Protein AF-A0A329SDS2-F1 (afdb_monomer_lite)

Organism: NCBI:txid29920

Secondary structure (DSSP, 8-state):
-PPPHHHHHHHHHHHHHHHHHHHHHHHHHHHHHHHHHHHHHHHHHHHHHHTSPPPTT--HHHHHHHHHHHHHHHHHHHHHHHHHHHHHHHHHHHHHHHHHHHHHHHHHHHHHHHS--TT-PPEEEETTEEEETTSS-EEE---

Structure (mmCIF, N/CA/C/O backbone):
data_AF-A0A329SDS2-F1
#
_entry.id   AF-A0A329SDS2-F1
#
loop_
_atom_site.group_PDB
_atom_site.id
_atom_site.type_symbol
_atom_site.label_atom_id
_atom_site.label_alt_id
_atom_site.label_comp_id
_atom_site.label_asym_id
_atom_site.label_entity_id
_atom_site.label_seq_id
_atom_site.pdbx_PDB_ins_code
_atom_site.Cartn_x
_atom_site.Cartn_y
_atom_site.Cartn_z
_atom_site.occupancy
_atom_site.B_iso_or_equiv
_atom_site.auth_seq_id
_atom_site.auth_comp_id
_atom_site.auth_asym_id
_atom_site.auth_atom_id
_atom_site.pdbx_PDB_model_num
ATOM 1 N N . MET A 1 1 ? 23.726 -13.313 50.150 1.00 39.69 1 MET A N 1
ATOM 2 C CA . MET A 1 1 ? 22.665 -12.940 49.191 1.00 39.69 1 MET A CA 1
ATOM 3 C C . MET A 1 1 ? 22.744 -13.923 48.036 1.00 39.69 1 MET A C 1
ATOM 5 O O . MET A 1 1 ? 23.623 -13.799 47.197 1.00 39.69 1 MET A O 1
ATOM 9 N N . VAL A 1 2 ? 21.944 -14.988 48.093 1.00 39.78 2 VAL A N 1
ATOM 10 C CA . VAL A 1 2 ? 21.925 -16.054 47.081 1.00 39.78 2 VAL A CA 1
ATOM 11 C C . VAL A 1 2 ? 20.988 -15.629 45.956 1.00 39.78 2 VAL A C 1
ATOM 13 O O . VAL A 1 2 ? 19.804 -15.408 46.199 1.00 39.78 2 VAL A O 1
ATOM 16 N N . ALA A 1 3 ? 21.539 -15.464 44.752 1.00 42.78 3 ALA A N 1
ATOM 17 C CA . ALA A 1 3 ? 20.764 -15.224 43.541 1.00 42.78 3 ALA A CA 1
ATOM 18 C C . ALA A 1 3 ? 19.732 -16.347 43.366 1.00 42.78 3 ALA A C 1
ATOM 20 O O . ALA A 1 3 ? 20.042 -17.527 43.554 1.00 42.78 3 ALA A O 1
ATOM 21 N N . THR A 1 4 ? 18.491 -15.980 43.057 1.00 42.69 4 THR A N 1
ATOM 22 C CA . THR A 1 4 ? 17.401 -16.954 42.930 1.00 42.69 4 THR A CA 1
ATOM 23 C C . THR A 1 4 ? 17.583 -17.805 41.661 1.00 42.69 4 THR A C 1
ATOM 25 O O . THR A 1 4 ? 18.073 -17.296 40.649 1.00 42.69 4 THR A O 1
ATOM 28 N N . PRO A 1 5 ? 17.160 -19.088 41.643 1.00 49.25 5 PRO A N 1
ATOM 29 C CA . PRO A 1 5 ? 17.371 -19.991 40.497 1.00 49.25 5 PRO A CA 1
ATOM 30 C C . PRO A 1 5 ? 16.783 -19.493 39.162 1.00 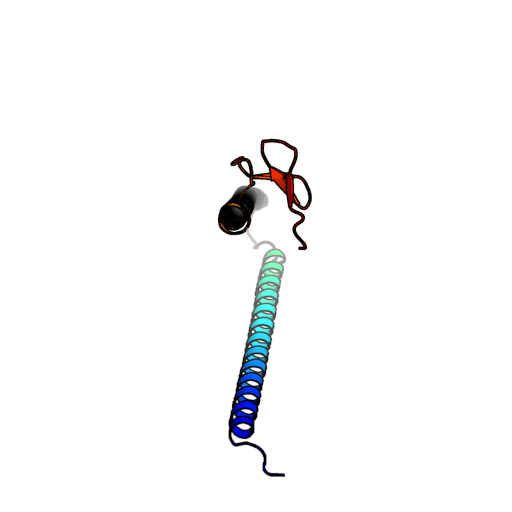49.25 5 PRO A C 1
ATOM 32 O O . PRO A 1 5 ? 17.184 -19.941 38.089 1.00 49.25 5 PRO A O 1
ATOM 35 N N . VAL A 1 6 ? 15.844 -18.542 39.213 1.00 48.28 6 VAL A N 1
ATOM 36 C CA . VAL A 1 6 ? 15.123 -17.988 38.055 1.00 48.28 6 VAL A CA 1
ATOM 37 C C . VAL A 1 6 ? 15.974 -16.983 37.258 1.00 48.28 6 VAL A C 1
ATOM 39 O O . VAL A 1 6 ? 15.727 -16.762 36.070 1.00 48.28 6 VAL A O 1
ATOM 42 N N . GLU A 1 7 ? 17.006 -16.394 37.866 1.00 46.19 7 GLU A N 1
ATOM 43 C CA . GLU A 1 7 ? 17.850 -15.372 37.225 1.00 46.19 7 GLU A CA 1
ATOM 44 C C . GLU A 1 7 ? 18.948 -15.974 36.332 1.00 46.19 7 GLU A C 1
ATOM 46 O O . GLU A 1 7 ? 19.327 -15.366 35.328 1.00 46.19 7 GLU A O 1
ATOM 51 N N . CYS A 1 8 ? 19.381 -17.211 36.607 1.00 44.41 8 CYS A N 1
ATOM 52 C CA . CYS A 1 8 ? 20.375 -17.919 35.793 1.00 44.41 8 CYS A CA 1
ATOM 53 C C . CYS A 1 8 ? 19.818 -18.283 34.397 1.00 44.41 8 CYS A C 1
ATOM 55 O O . CYS A 1 8 ? 20.462 -18.042 33.378 1.00 44.41 8 CYS A O 1
ATOM 57 N N . GLY A 1 9 ? 18.563 -18.748 34.320 1.00 48.22 9 GLY A N 1
ATOM 58 C CA . GLY A 1 9 ? 17.917 -19.116 33.049 1.00 48.22 9 GLY A CA 1
ATOM 59 C C . GLY A 1 9 ? 17.533 -17.927 32.153 1.00 48.22 9 GLY A C 1
ATOM 60 O O . GLY A 1 9 ? 17.634 -18.012 30.926 1.00 48.22 9 GLY A O 1
ATOM 61 N N . ARG A 1 10 ? 17.136 -16.788 32.742 1.00 51.09 10 ARG A N 1
ATOM 62 C CA . ARG A 1 10 ? 16.764 -15.568 31.991 1.00 51.09 10 ARG A CA 1
ATOM 63 C C . ARG A 1 10 ? 17.966 -14.902 31.323 1.00 51.09 10 ARG A C 1
ATOM 65 O O . ARG A 1 10 ? 17.833 -14.376 30.218 1.00 51.09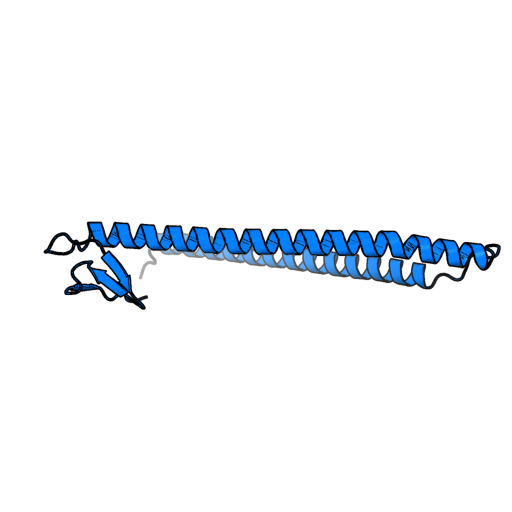 10 ARG A O 1
ATOM 72 N N . ASN A 1 11 ? 19.137 -14.962 31.956 1.00 55.03 11 ASN A N 1
ATOM 73 C CA . ASN A 1 11 ? 20.364 -14.412 31.392 1.00 55.03 11 ASN A CA 1
ATOM 74 C C . ASN A 1 11 ? 20.852 -15.253 30.195 1.00 55.03 11 ASN A C 1
ATOM 76 O O . ASN A 1 11 ? 21.174 -14.705 29.144 1.00 55.03 11 ASN A O 1
ATOM 80 N N . CYS A 1 12 ? 20.775 -16.587 30.282 1.00 50.47 12 CYS A N 1
ATOM 81 C CA . CYS A 1 12 ? 21.101 -17.482 29.166 1.00 50.47 12 CYS A CA 1
ATOM 82 C C . CYS A 1 12 ? 20.162 -17.308 27.958 1.00 50.47 12 CYS A C 1
ATOM 84 O O . CYS A 1 12 ? 20.638 -17.239 26.825 1.00 50.47 12 CYS A O 1
ATOM 86 N N . TYR A 1 13 ? 18.845 -17.182 28.173 1.00 57.00 13 TYR A N 1
ATOM 87 C CA . TYR A 1 13 ? 17.882 -16.938 27.089 1.00 57.00 13 TYR A CA 1
ATOM 88 C C . TYR A 1 13 ? 18.128 -15.595 26.387 1.00 57.00 13 TYR A C 1
ATOM 90 O O . TYR A 1 13 ? 18.138 -15.537 25.160 1.00 57.00 13 TYR A O 1
ATOM 98 N N . ASN A 1 14 ? 18.397 -14.525 27.141 1.00 60.38 14 ASN A N 1
ATOM 99 C CA . ASN A 1 14 ? 18.694 -13.212 26.566 1.00 60.38 14 ASN A CA 1
ATOM 100 C C . ASN A 1 14 ? 20.025 -13.190 25.808 1.00 60.38 14 ASN A C 1
ATOM 102 O O . ASN A 1 14 ? 20.097 -12.592 24.735 1.00 60.38 14 ASN A O 1
ATOM 106 N N . VAL A 1 15 ? 21.058 -13.871 26.311 1.00 62.12 15 VAL A N 1
ATOM 107 C CA . VAL A 1 15 ? 22.347 -14.010 25.618 1.00 62.12 15 VAL A CA 1
ATOM 108 C C . VAL A 1 15 ? 22.186 -14.818 24.329 1.00 62.12 15 VAL A C 1
ATOM 110 O O . VAL A 1 15 ? 22.652 -14.372 23.282 1.00 62.12 15 VAL A O 1
ATOM 113 N N . MET A 1 16 ? 21.462 -15.943 24.356 1.00 58.91 16 MET A N 1
ATOM 114 C CA . MET A 1 16 ? 21.192 -16.737 23.151 1.00 58.91 16 MET A CA 1
ATOM 115 C C . MET A 1 16 ? 20.297 -16.000 22.147 1.00 58.91 16 MET A C 1
ATOM 117 O O . MET A 1 16 ? 20.578 -16.017 20.951 1.00 58.91 16 MET A O 1
ATOM 121 N N . HIS A 1 17 ? 19.261 -15.294 22.602 1.00 60.41 17 HIS A N 1
ATOM 122 C CA . HIS A 1 17 ? 18.386 -14.497 21.740 1.00 60.41 17 HIS A CA 1
ATOM 123 C C . HIS A 1 17 ? 19.125 -13.291 21.134 1.00 60.41 17 HIS A C 1
ATOM 125 O O . HIS A 1 17 ? 18.923 -12.962 19.964 1.00 60.41 17 HIS A O 1
ATOM 131 N N . ASN A 1 18 ? 20.037 -12.659 21.879 1.00 67.88 18 ASN A N 1
ATOM 132 C CA . ASN A 1 18 ? 20.908 -11.597 21.373 1.00 67.88 18 ASN A CA 1
ATOM 133 C C . ASN A 1 18 ? 21.945 -12.150 20.376 1.00 67.88 18 ASN A C 1
ATOM 135 O O . ASN A 1 18 ? 22.107 -11.593 19.290 1.00 67.88 18 ASN A O 1
ATOM 139 N N . ALA A 1 19 ? 22.567 -13.297 20.661 1.00 66.44 19 ALA A N 1
ATOM 140 C CA . ALA A 1 19 ? 23.463 -13.989 19.731 1.00 66.44 19 ALA A CA 1
ATOM 141 C C . ALA A 1 19 ? 22.741 -14.397 18.430 1.00 66.44 19 ALA A C 1
ATOM 143 O O . ALA A 1 19 ? 23.230 -14.141 17.331 1.00 66.44 19 ALA A O 1
ATOM 144 N N . TYR A 1 20 ? 21.522 -14.933 18.527 1.00 67.06 20 TYR A N 1
ATOM 145 C CA . TYR A 1 20 ? 20.678 -15.252 17.375 1.00 67.06 20 TYR A CA 1
ATOM 146 C C . TYR A 1 20 ? 20.260 -13.996 16.593 1.00 67.06 20 TYR A C 1
ATOM 148 O O . TYR A 1 20 ? 20.349 -13.959 15.365 1.00 67.06 20 TYR A O 1
ATOM 156 N N . SER A 1 21 ? 19.862 -12.926 17.286 1.00 71.56 21 SER A N 1
ATOM 157 C CA . SER A 1 21 ? 19.483 -11.644 16.679 1.00 71.56 21 SER A CA 1
ATOM 158 C C . SER A 1 21 ? 20.661 -10.973 15.965 1.00 71.56 21 SER A C 1
ATOM 160 O O . SER A 1 21 ? 20.522 -10.497 14.836 1.00 71.56 21 SER A O 1
ATOM 162 N N . THR A 1 22 ? 21.851 -10.978 16.564 1.00 74.00 22 THR A N 1
ATOM 163 C CA . THR A 1 22 ? 23.078 -10.425 15.968 1.00 74.00 22 THR A CA 1
ATOM 164 C C . THR A 1 22 ? 23.559 -11.254 14.780 1.00 74.00 22 THR A C 1
ATOM 166 O O . THR A 1 22 ? 23.890 -10.676 13.739 1.00 74.00 22 THR A O 1
ATOM 169 N N . HIS A 1 23 ? 23.499 -12.586 14.867 1.00 76.19 23 HIS A N 1
ATOM 170 C CA . HIS A 1 23 ? 23.785 -13.485 13.750 1.00 76.19 23 HIS A CA 1
ATOM 171 C C . HIS A 1 23 ? 22.802 -13.273 12.588 1.00 76.19 23 HIS A C 1
ATOM 173 O O . HIS A 1 23 ? 23.221 -13.042 11.454 1.00 76.19 23 HIS A O 1
ATOM 179 N N . ARG A 1 24 ? 21.493 -13.216 12.865 1.00 75.62 24 ARG A N 1
ATOM 180 C CA . ARG A 1 24 ? 20.449 -12.929 11.865 1.00 75.62 24 ARG A CA 1
ATOM 181 C C . ARG A 1 24 ? 20.622 -11.550 11.222 1.00 75.62 24 ARG A C 1
ATOM 183 O O . ARG A 1 24 ? 20.486 -11.418 10.007 1.00 75.62 24 ARG A O 1
ATOM 190 N N . ARG A 1 25 ? 20.989 -10.520 11.997 1.00 77.69 25 ARG A N 1
ATOM 191 C CA . ARG A 1 25 ? 21.348 -9.184 11.477 1.00 77.69 25 ARG A CA 1
ATOM 192 C C . ARG A 1 25 ? 22.593 -9.229 10.590 1.00 77.69 25 ARG A C 1
ATOM 194 O O . ARG A 1 25 ? 22.660 -8.502 9.604 1.00 77.69 25 ARG A O 1
ATOM 201 N N . SER A 1 26 ? 23.584 -10.053 10.926 1.00 80.88 26 SER A N 1
ATOM 202 C CA . SER A 1 26 ? 24.785 -10.260 10.105 1.00 80.88 26 SER A CA 1
ATOM 203 C C . SER A 1 26 ? 24.444 -10.934 8.772 1.00 80.88 26 SER A C 1
ATOM 205 O O . SER A 1 26 ? 24.816 -10.429 7.713 1.00 80.88 26 SER A O 1
ATOM 207 N N . LEU A 1 27 ? 23.643 -12.003 8.799 1.00 83.81 27 LEU A N 1
ATOM 208 C CA . LEU A 1 27 ? 23.163 -12.687 7.595 1.00 83.81 27 LEU A CA 1
ATOM 209 C C . LEU A 1 27 ? 22.314 -11.769 6.706 1.00 83.81 27 LEU A C 1
ATOM 211 O O . LEU A 1 27 ? 22.543 -11.706 5.499 1.00 83.81 27 LEU A O 1
ATOM 215 N N . ASN A 1 28 ? 21.397 -10.990 7.290 1.00 86.50 28 ASN A N 1
ATOM 216 C CA . ASN A 1 28 ? 20.613 -10.007 6.539 1.00 86.50 28 ASN A CA 1
ATOM 217 C C . ASN A 1 28 ? 21.508 -8.937 5.900 1.00 86.50 28 ASN A C 1
ATOM 219 O O . ASN A 1 28 ? 21.321 -8.616 4.729 1.00 86.50 28 ASN A O 1
ATOM 223 N N . ARG A 1 29 ? 22.523 -8.428 6.613 1.00 84.88 29 ARG A N 1
ATOM 224 C CA . ARG A 1 29 ? 23.501 -7.483 6.046 1.00 84.88 29 ARG A CA 1
ATOM 225 C C . ARG A 1 29 ? 24.245 -8.075 4.851 1.00 84.88 29 ARG A C 1
ATOM 227 O O . ARG A 1 29 ? 24.325 -7.420 3.815 1.00 84.88 29 ARG A O 1
ATOM 234 N N . LYS A 1 30 ? 24.714 -9.322 4.954 1.00 87.56 30 LYS A N 1
ATOM 235 C CA . LYS A 1 30 ? 25.362 -10.039 3.841 1.00 87.56 30 LYS A CA 1
ATOM 236 C C . LYS A 1 30 ? 24.413 -10.219 2.650 1.00 87.56 30 LYS A C 1
ATOM 238 O O . LYS A 1 30 ? 24.801 -9.941 1.519 1.00 87.56 30 LYS A O 1
ATOM 243 N N . LYS A 1 31 ? 23.151 -10.589 2.900 1.00 87.69 31 LYS A N 1
ATOM 244 C CA . LYS A 1 31 ? 22.111 -10.714 1.865 1.00 87.69 31 LYS A CA 1
ATOM 245 C C . LYS A 1 31 ? 21.843 -9.382 1.158 1.00 87.69 31 LYS A C 1
ATOM 247 O O . LYS A 1 31 ? 21.806 -9.342 -0.067 1.00 87.69 31 LYS A O 1
ATOM 252 N N . HIS A 1 32 ? 21.695 -8.285 1.902 1.00 87.69 32 HIS A N 1
ATOM 253 C CA . HIS A 1 32 ? 21.494 -6.954 1.320 1.00 87.69 32 HIS A CA 1
ATOM 254 C C . HIS A 1 32 ? 22.716 -6.471 0.529 1.00 87.69 32 HIS A C 1
ATOM 256 O O . HIS A 1 32 ? 22.546 -5.900 -0.548 1.00 87.69 32 HIS A O 1
ATOM 262 N N . ALA A 1 33 ? 23.932 -6.735 1.017 1.00 88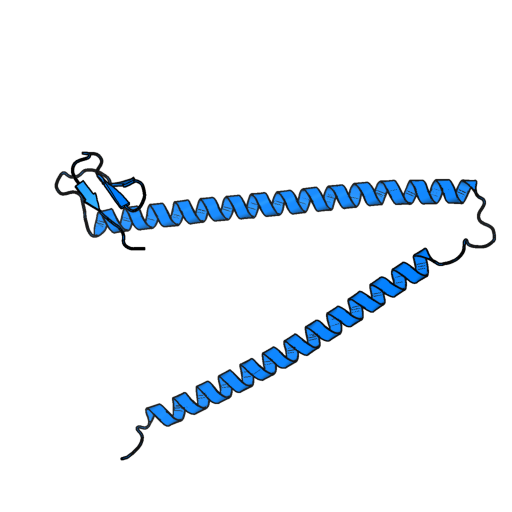.94 33 ALA A N 1
ATOM 263 C CA . ALA A 1 33 ? 25.166 -6.421 0.298 1.00 88.94 33 ALA A CA 1
ATOM 264 C C . ALA A 1 33 ? 25.253 -7.179 -1.038 1.00 88.94 33 ALA A C 1
ATOM 266 O O . ALA A 1 33 ? 25.506 -6.566 -2.074 1.00 88.94 33 ALA A O 1
ATOM 267 N N . TRP A 1 34 ? 24.949 -8.480 -1.033 1.00 89.88 34 TRP A N 1
ATOM 268 C CA . TRP A 1 34 ? 24.906 -9.306 -2.241 1.00 89.88 34 TRP A CA 1
ATOM 269 C C . TRP A 1 34 ? 23.829 -8.840 -3.230 1.00 89.88 34 TRP A C 1
ATOM 271 O O . TRP A 1 34 ? 24.118 -8.648 -4.408 1.00 89.88 34 TRP A O 1
ATOM 281 N N . LEU A 1 35 ? 22.609 -8.558 -2.755 1.00 88.75 35 LEU A N 1
ATOM 282 C CA . LEU A 1 35 ? 21.529 -8.029 -3.598 1.00 88.75 35 LEU A CA 1
ATOM 283 C C . LEU A 1 35 ? 21.904 -6.680 -4.227 1.00 88.75 35 LEU A C 1
ATOM 285 O O . LEU A 1 35 ? 21.591 -6.438 -5.391 1.00 88.75 35 LEU A O 1
ATOM 289 N N . ARG A 1 36 ? 22.586 -5.798 -3.483 1.00 88.19 36 ARG A N 1
ATOM 290 C CA . ARG A 1 36 ? 23.082 -4.516 -4.005 1.00 88.19 36 ARG A CA 1
ATOM 291 C C . ARG A 1 36 ? 24.134 -4.736 -5.092 1.00 88.19 36 ARG A C 1
ATOM 293 O O . ARG A 1 36 ? 24.025 -4.118 -6.144 1.00 88.19 36 ARG A O 1
ATOM 300 N N . GLN A 1 37 ? 25.091 -5.637 -4.865 1.00 86.62 37 GLN A N 1
ATOM 301 C CA . GLN A 1 37 ? 26.129 -5.979 -5.841 1.00 86.62 37 GLN A CA 1
ATOM 302 C C . GLN A 1 37 ? 25.547 -6.613 -7.113 1.00 86.62 37 GLN A C 1
ATOM 304 O O . GLN A 1 37 ? 25.983 -6.308 -8.219 1.00 86.62 37 GLN A O 1
ATOM 309 N N . GLN A 1 38 ? 24.540 -7.477 -6.986 1.00 83.44 38 GLN A N 1
ATOM 310 C CA . GLN A 1 38 ? 23.861 -8.032 -8.153 1.00 83.44 38 GLN A CA 1
ATOM 311 C C . GLN A 1 38 ? 23.116 -6.959 -8.943 1.00 83.44 38 GLN A C 1
ATOM 313 O O . GLN A 1 38 ? 23.242 -6.910 -10.164 1.00 83.44 38 GLN A O 1
ATOM 318 N N . LYS A 1 39 ? 22.388 -6.069 -8.258 1.00 86.00 39 LYS A N 1
ATOM 319 C CA . LYS A 1 39 ? 21.678 -4.958 -8.905 1.00 86.00 39 LYS A CA 1
ATOM 320 C C . LYS A 1 39 ? 22.629 -4.041 -9.667 1.00 86.00 39 LYS A C 1
ATOM 322 O O . LYS A 1 39 ? 22.333 -3.693 -10.804 1.00 86.00 39 LYS A O 1
ATOM 327 N N . THR A 1 40 ? 23.774 -3.686 -9.082 1.00 86.31 40 THR A N 1
ATOM 328 C CA . THR A 1 40 ? 24.777 -2.864 -9.776 1.00 86.31 40 THR A CA 1
ATOM 329 C C . THR A 1 40 ? 25.368 -3.594 -10.976 1.00 86.31 40 THR A C 1
ATOM 331 O O . THR A 1 40 ? 25.555 -2.980 -12.019 1.00 86.31 40 THR A O 1
ATOM 334 N N . ARG A 1 41 ? 25.608 -4.907 -10.871 1.00 90.06 41 ARG A N 1
ATOM 335 C CA . ARG A 1 41 ? 26.136 -5.714 -11.979 1.00 90.06 41 ARG A CA 1
ATOM 336 C C . ARG A 1 41 ? 25.150 -5.833 -13.142 1.00 90.06 41 ARG A C 1
ATOM 338 O O . ARG A 1 41 ? 25.563 -5.735 -14.290 1.00 90.06 41 ARG A O 1
ATOM 345 N N . VAL A 1 42 ? 23.863 -6.025 -12.848 1.00 84.62 42 VAL A N 1
ATOM 346 C CA . VAL A 1 42 ? 22.797 -6.059 -13.864 1.00 84.62 42 VAL A CA 1
ATOM 347 C C . VAL A 1 42 ? 22.631 -4.690 -14.515 1.00 84.62 42 VAL A C 1
ATOM 349 O O . VAL A 1 42 ? 22.597 -4.620 -15.737 1.00 84.62 42 VAL A O 1
ATOM 352 N N . LYS A 1 43 ? 22.601 -3.612 -13.721 1.00 83.06 43 LYS A N 1
ATOM 353 C CA . LYS A 1 43 ? 22.520 -2.240 -14.234 1.00 83.06 43 LYS A CA 1
ATOM 354 C C . LYS A 1 43 ? 23.681 -1.926 -15.182 1.00 83.06 43 LYS A C 1
ATOM 356 O O . LYS A 1 43 ? 23.433 -1.557 -16.318 1.00 83.06 43 LYS A O 1
ATOM 361 N N . LYS A 1 44 ? 24.919 -2.206 -14.761 1.00 83.69 44 LYS A N 1
ATOM 362 C CA . LYS A 1 44 ? 26.114 -2.009 -15.593 1.00 83.69 44 LYS A CA 1
ATOM 363 C C . LYS A 1 44 ? 26.084 -2.843 -16.881 1.00 83.69 44 LYS A C 1
ATOM 365 O O . LYS A 1 44 ? 26.572 -2.394 -17.905 1.00 83.69 44 LYS A O 1
ATOM 370 N N . LYS A 1 45 ? 25.522 -4.059 -16.842 1.00 80.19 45 LYS A N 1
ATOM 371 C CA . LYS A 1 45 ? 25.353 -4.900 -18.039 1.00 80.19 45 LYS A CA 1
ATOM 372 C C . LYS A 1 45 ? 24.319 -4.322 -19.014 1.00 80.19 45 LYS A C 1
ATOM 374 O O . LYS A 1 45 ? 24.500 -4.485 -20.210 1.00 80.19 45 LYS A O 1
ATOM 379 N N . HIS A 1 46 ? 23.252 -3.704 -18.509 1.00 75.81 46 HIS A N 1
ATOM 380 C CA . HIS A 1 46 ? 22.247 -3.041 -19.343 1.00 75.81 46 HIS A CA 1
ATOM 381 C C . HIS A 1 46 ? 22.830 -1.778 -19.980 1.00 75.81 46 HIS A C 1
ATOM 383 O O . HIS A 1 46 ? 22.796 -1.662 -21.192 1.00 75.81 46 HIS A O 1
ATOM 389 N N . GLU A 1 47 ? 23.488 -0.928 -19.182 1.00 76.50 47 GLU A N 1
ATOM 390 C CA . GLU A 1 47 ? 24.190 0.275 -19.661 1.00 76.50 47 GLU A CA 1
ATOM 391 C C . GLU A 1 47 ? 25.232 -0.069 -20.739 1.00 76.50 47 GLU A C 1
ATOM 393 O O . GLU A 1 47 ? 25.266 0.568 -21.779 1.00 76.50 47 GLU A O 1
ATOM 398 N N . ALA A 1 48 ? 26.021 -1.133 -20.544 1.00 75.31 48 ALA A N 1
ATOM 399 C CA . ALA A 1 48 ? 26.997 -1.587 -21.538 1.00 75.31 48 ALA A CA 1
ATOM 400 C C . ALA A 1 48 ? 26.374 -2.198 -22.812 1.00 75.31 48 ALA A C 1
ATOM 402 O O . ALA A 1 48 ? 27.064 -2.319 -23.816 1.00 75.31 48 ALA A O 1
ATOM 403 N N . ASN A 1 49 ? 25.115 -2.643 -22.763 1.00 73.81 49 ASN A N 1
ATOM 404 C CA . ASN A 1 49 ? 24.376 -3.119 -23.937 1.00 73.81 49 ASN A CA 1
ATOM 405 C C . ASN A 1 49 ? 23.748 -1.935 -24.687 1.00 73.81 49 ASN A C 1
ATOM 407 O O . ASN A 1 49 ? 23.813 -1.885 -25.905 1.00 73.81 49 ASN A O 1
ATOM 411 N N . ASP A 1 50 ? 23.233 -0.948 -23.951 1.00 65.62 50 ASP A N 1
ATOM 412 C CA . ASP A 1 50 ? 22.721 0.305 -24.515 1.00 65.62 50 ASP A CA 1
ATOM 413 C C . ASP A 1 50 ? 23.844 1.150 -25.163 1.00 65.62 50 ASP A C 1
ATOM 415 O O . ASP A 1 50 ? 23.591 1.873 -26.121 1.00 65.62 50 ASP A O 1
ATOM 419 N N . GLU A 1 51 ? 25.082 1.051 -24.657 1.00 66.62 51 GLU A N 1
ATOM 420 C CA . GLU A 1 51 ? 26.285 1.712 -25.198 1.00 66.62 51 GLU A CA 1
ATOM 421 C C . GLU A 1 51 ? 26.973 0.907 -26.319 1.00 66.62 51 GLU A C 1
ATOM 423 O O . GLU A 1 51 ? 27.900 1.409 -26.956 1.00 66.62 51 GLU A O 1
ATOM 428 N N . ALA A 1 52 ? 26.546 -0.335 -26.582 1.00 71.56 52 ALA A N 1
ATOM 429 C CA . ALA A 1 52 ? 27.112 -1.128 -27.667 1.00 71.56 52 ALA A CA 1
ATOM 430 C C . ALA A 1 52 ? 26.839 -0.441 -29.017 1.00 71.56 52 ALA A C 1
ATOM 432 O O . ALA A 1 52 ? 25.703 -0.111 -29.357 1.00 71.56 52 ALA A O 1
ATOM 433 N N . GLU A 1 53 ? 27.913 -0.204 -29.767 1.00 66.12 53 GLU A N 1
ATOM 434 C CA . GLU A 1 53 ? 27.887 0.426 -31.084 1.00 66.12 53 GLU A CA 1
ATOM 435 C C . GLU A 1 53 ? 27.012 -0.379 -32.059 1.00 66.12 53 GLU A C 1
ATOM 437 O O . GLU A 1 53 ? 26.910 -1.602 -31.952 1.00 66.12 53 GLU A O 1
ATOM 442 N N . ARG A 1 54 ? 26.358 0.312 -33.003 1.00 69.94 54 ARG A N 1
ATOM 443 C CA . ARG A 1 54 ? 25.466 -0.311 -33.990 1.00 69.94 54 ARG A CA 1
ATOM 444 C C . ARG A 1 54 ? 26.189 -1.452 -34.714 1.00 69.94 54 ARG A C 1
ATOM 446 O O . ARG A 1 54 ? 27.266 -1.237 -35.266 1.00 69.94 54 ARG A O 1
ATOM 453 N N . ASP A 1 55 ? 25.572 -2.634 -34.767 1.00 75.88 55 ASP A N 1
ATOM 454 C CA . ASP A 1 55 ? 26.116 -3.770 -35.513 1.00 75.88 55 ASP A CA 1
ATOM 455 C C . ASP A 1 55 ? 26.378 -3.380 -36.979 1.00 75.88 55 ASP A C 1
ATOM 457 O O . ASP A 1 55 ? 25.484 -2.918 -37.699 1.00 75.88 55 ASP A O 1
ATOM 461 N N . ALA A 1 56 ? 27.625 -3.567 -37.422 1.00 69.38 56 ALA A N 1
ATOM 462 C CA . ALA A 1 56 ? 28.049 -3.251 -38.778 1.00 69.38 56 ALA A CA 1
ATOM 463 C C . ALA A 1 56 ? 27.257 -4.101 -39.789 1.00 69.38 56 ALA A C 1
ATOM 465 O O . ALA A 1 56 ? 27.445 -5.314 -39.873 1.00 69.38 56 ALA A O 1
ATOM 466 N N . GLY A 1 57 ? 26.370 -3.458 -40.556 1.00 74.19 57 GLY A N 1
ATOM 467 C CA . GLY A 1 57 ? 25.544 -4.105 -41.585 1.00 74.19 57 GLY A CA 1
ATOM 468 C C . GLY A 1 57 ? 24.029 -3.949 -41.419 1.00 74.19 57 GLY A C 1
ATOM 469 O O . GLY A 1 57 ? 23.287 -4.395 -42.292 1.00 74.19 57 GLY A O 1
ATOM 470 N N . VAL A 1 58 ? 23.550 -3.308 -40.349 1.00 81.19 58 VAL A N 1
ATOM 471 C CA . VAL A 1 58 ? 22.129 -2.947 -40.204 1.00 81.19 58 VAL A CA 1
ATOM 472 C C . VAL A 1 58 ? 21.885 -1.568 -40.831 1.00 81.19 58 VAL A C 1
ATOM 474 O O . VAL A 1 58 ? 22.557 -0.606 -40.461 1.00 81.19 58 VAL A O 1
ATOM 477 N N . SER A 1 59 ? 20.949 -1.472 -41.785 1.00 79.38 59 SER A N 1
ATOM 478 C CA . SER A 1 59 ? 20.592 -0.200 -42.436 1.00 79.38 59 SER A CA 1
ATOM 479 C C . SER A 1 59 ? 19.868 0.752 -41.479 1.00 79.38 59 SER A C 1
ATOM 481 O O . SER A 1 59 ? 19.265 0.313 -40.496 1.00 79.38 59 SER A O 1
ATOM 483 N N . ASP A 1 60 ? 19.905 2.054 -41.767 1.00 80.88 60 ASP A N 1
ATOM 484 C CA . ASP A 1 60 ? 19.253 3.073 -40.938 1.00 80.88 60 ASP A CA 1
ATOM 485 C C . ASP A 1 60 ? 17.731 2.856 -40.832 1.00 80.88 60 ASP A C 1
ATOM 487 O O . ASP A 1 60 ? 17.152 3.055 -39.764 1.00 80.88 60 ASP A O 1
ATOM 491 N N . GLU A 1 61 ? 17.086 2.343 -41.884 1.00 81.44 61 GLU A N 1
ATOM 492 C CA . GLU A 1 61 ? 15.652 2.024 -41.874 1.00 81.44 61 GLU A CA 1
ATOM 493 C C . GLU A 1 61 ? 15.316 0.888 -40.895 1.00 81.44 61 GLU A C 1
ATOM 495 O O . GLU A 1 61 ? 14.355 0.986 -40.128 1.00 81.44 61 GLU A O 1
ATOM 500 N N . ASN A 1 62 ? 16.135 -0.170 -40.875 1.00 84.75 62 ASN A N 1
ATOM 501 C CA . ASN A 1 62 ? 15.964 -1.287 -39.945 1.00 84.75 62 ASN A CA 1
ATOM 502 C C . ASN A 1 62 ? 16.201 -0.843 -38.494 1.00 84.75 62 ASN A C 1
ATOM 504 O O . ASN A 1 62 ? 15.545 -1.340 -37.578 1.00 84.75 62 ASN A O 1
ATOM 508 N N . TRP A 1 63 ? 17.107 0.113 -38.274 1.00 80.88 63 TRP A N 1
ATOM 509 C CA . TRP A 1 63 ? 17.331 0.709 -36.957 1.00 80.88 63 TRP A CA 1
ATOM 510 C C . TRP A 1 63 ? 16.113 1.477 -36.449 1.00 80.88 63 TRP A C 1
ATOM 512 O O . TRP A 1 63 ? 15.696 1.271 -35.309 1.00 80.88 63 TRP A O 1
ATOM 522 N N . GLU A 1 64 ? 15.516 2.332 -37.277 1.00 81.19 64 GLU A N 1
ATOM 523 C CA . GLU A 1 64 ? 14.320 3.087 -36.888 1.00 81.19 64 GLU A CA 1
ATOM 524 C C . GLU A 1 64 ? 13.118 2.181 -36.607 1.00 81.19 64 GLU A C 1
ATOM 526 O O . GLU A 1 64 ? 12.340 2.435 -35.684 1.00 81.19 64 GLU A O 1
ATOM 531 N N . GLU A 1 65 ? 12.949 1.115 -37.392 1.00 84.19 65 GLU A N 1
ATOM 532 C CA . GLU A 1 65 ? 11.895 0.132 -37.156 1.00 84.19 65 GLU A CA 1
ATOM 533 C C . GLU A 1 65 ? 12.101 -0.617 -35.832 1.00 84.19 65 GLU A C 1
ATOM 535 O O . GLU A 1 65 ? 11.151 -0.758 -35.058 1.00 84.19 65 GLU A O 1
ATOM 540 N N . LEU A 1 66 ? 13.337 -1.022 -35.523 1.00 82.00 66 LEU A N 1
ATOM 541 C CA . LEU A 1 66 ? 13.680 -1.666 -34.254 1.00 82.00 66 LEU A CA 1
ATOM 542 C C . LEU A 1 66 ? 13.467 -0.742 -33.050 1.00 82.00 66 LEU A C 1
ATOM 544 O O . LEU A 1 66 ? 12.953 -1.197 -32.028 1.00 82.00 66 LEU A O 1
ATOM 548 N N . GLU A 1 67 ? 13.813 0.541 -33.152 1.00 79.19 67 GLU A N 1
ATOM 549 C CA . GLU A 1 67 ? 13.564 1.509 -32.078 1.00 79.19 67 GLU A CA 1
ATOM 550 C C . GLU A 1 67 ? 12.061 1.723 -31.848 1.00 79.19 67 GLU A C 1
ATOM 552 O O . GLU A 1 67 ? 11.586 1.573 -30.719 1.00 79.19 67 GLU A O 1
ATOM 557 N N . ARG A 1 68 ? 11.265 1.916 -32.911 1.00 77.88 68 ARG A N 1
ATOM 558 C CA . ARG A 1 68 ? 9.793 1.983 -32.788 1.00 77.88 68 ARG A CA 1
ATOM 559 C C . ARG A 1 68 ? 9.203 0.706 -32.179 1.00 77.88 68 ARG A C 1
ATOM 561 O O . ARG A 1 68 ? 8.283 0.768 -31.359 1.00 77.88 68 ARG A O 1
ATOM 568 N N . ALA A 1 69 ? 9.744 -0.457 -32.539 1.00 80.31 69 ALA A N 1
ATOM 569 C CA . ALA A 1 69 ? 9.320 -1.744 -31.997 1.00 80.31 69 ALA A CA 1
ATOM 570 C C . ALA A 1 69 ? 9.703 -1.943 -30.519 1.00 80.31 69 ALA A C 1
ATOM 572 O O . ALA A 1 69 ? 9.046 -2.732 -29.841 1.00 80.31 69 ALA A O 1
ATOM 573 N N . LYS A 1 70 ? 10.713 -1.238 -29.989 1.00 78.75 70 LYS A N 1
ATOM 574 C CA . LYS A 1 70 ? 11.060 -1.238 -28.553 1.00 78.75 70 LYS A CA 1
ATOM 575 C C . LYS A 1 70 ? 10.134 -0.341 -27.728 1.00 78.75 70 LYS A C 1
ATOM 577 O O . LYS A 1 70 ? 9.789 -0.695 -26.596 1.00 78.75 70 LYS A O 1
ATOM 582 N N . GLU A 1 71 ? 9.701 0.789 -28.284 1.00 73.75 71 GLU A N 1
ATOM 583 C CA . GLU A 1 71 ? 8.859 1.764 -27.579 1.00 73.75 71 GLU A CA 1
ATOM 584 C C . GLU A 1 71 ? 7.455 1.225 -27.260 1.00 73.75 71 GLU A C 1
ATOM 586 O O . GLU A 1 71 ? 6.966 1.389 -26.136 1.00 73.75 71 GLU A O 1
ATOM 591 N N . ALA A 1 72 ? 6.810 0.523 -28.199 1.00 75.62 72 ALA A N 1
ATOM 592 C CA . ALA A 1 72 ? 5.453 0.004 -27.999 1.00 75.62 72 ALA A CA 1
ATOM 593 C C . ALA A 1 72 ? 5.339 -1.012 -26.827 1.00 75.62 72 ALA A C 1
ATOM 595 O O . ALA A 1 72 ? 4.462 -0.849 -25.968 1.00 75.62 72 ALA A O 1
ATOM 596 N N . PRO A 1 73 ? 6.231 -2.015 -26.693 1.00 82.31 73 PRO A N 1
ATOM 597 C CA . PRO A 1 73 ? 6.292 -2.893 -25.524 1.00 82.31 73 PRO A CA 1
ATOM 598 C C . PRO A 1 73 ? 6.642 -2.165 -24.224 1.00 82.31 73 PRO A C 1
ATOM 600 O O . PRO A 1 73 ? 6.118 -2.528 -23.168 1.00 82.31 73 PRO A O 1
ATOM 603 N N . ALA A 1 74 ? 7.508 -1.146 -24.274 1.00 84.31 74 ALA A N 1
ATOM 604 C CA . ALA A 1 74 ? 7.895 -0.378 -23.092 1.00 84.31 74 ALA A CA 1
ATOM 605 C C . ALA A 1 74 ? 6.702 0.400 -22.516 1.00 84.31 74 ALA A C 1
ATOM 607 O O . ALA A 1 74 ? 6.434 0.305 -21.314 1.00 84.31 74 ALA A O 1
ATOM 608 N N . ALA A 1 75 ? 5.937 1.080 -23.375 1.00 86.75 75 ALA A N 1
ATOM 609 C CA . ALA A 1 75 ? 4.713 1.777 -22.990 1.00 86.75 75 ALA A CA 1
ATOM 610 C C . ALA A 1 75 ? 3.659 0.809 -22.424 1.00 86.75 75 ALA A C 1
ATOM 612 O O . ALA A 1 75 ? 3.063 1.071 -21.376 1.00 86.75 75 ALA A O 1
ATOM 613 N N . HIS A 1 76 ? 3.475 -0.352 -23.062 1.00 87.81 76 HIS A N 1
ATOM 614 C CA . HIS A 1 76 ? 2.552 -1.380 -22.579 1.00 87.81 76 HIS A CA 1
ATOM 615 C C . HIS A 1 76 ? 2.965 -1.931 -21.202 1.00 87.81 76 HIS A C 1
ATOM 617 O O . HIS A 1 76 ? 2.140 -2.048 -20.293 1.00 87.81 76 HIS A O 1
ATOM 623 N N . LEU A 1 77 ? 4.255 -2.219 -21.002 1.00 92.25 77 LEU A N 1
ATOM 624 C CA . LEU A 1 77 ? 4.774 -2.687 -19.718 1.00 92.25 77 LEU A CA 1
ATOM 625 C C . LEU A 1 77 ? 4.625 -1.626 -18.620 1.00 92.25 77 LEU A C 1
ATOM 627 O O . LEU A 1 77 ? 4.336 -1.963 -17.468 1.00 92.25 77 LEU A O 1
ATOM 631 N N . GLU A 1 78 ? 4.828 -0.351 -18.950 1.00 93.38 78 GLU A N 1
ATOM 632 C CA . GLU A 1 78 ? 4.614 0.746 -18.012 1.00 93.38 78 GLU A CA 1
ATOM 633 C C . GLU A 1 78 ? 3.135 0.873 -17.621 1.00 93.38 78 GLU A C 1
ATOM 635 O O . GLU A 1 78 ? 2.823 0.976 -16.432 1.00 93.38 78 GLU A O 1
ATOM 640 N N . ALA A 1 79 ? 2.219 0.780 -18.588 1.00 95.06 79 ALA A N 1
ATOM 641 C CA . ALA A 1 79 ? 0.781 0.790 -18.335 1.00 95.06 79 ALA A CA 1
ATOM 642 C C . ALA A 1 79 ? 0.358 -0.361 -17.407 1.00 95.06 79 ALA A C 1
ATOM 644 O O . ALA A 1 79 ? -0.344 -0.129 -16.420 1.00 95.06 79 ALA A O 1
ATOM 645 N N . LEU A 1 80 ? 0.856 -1.580 -17.646 1.00 95.81 80 LEU A N 1
ATOM 646 C CA . LEU A 1 80 ? 0.606 -2.734 -16.774 1.00 95.81 80 LEU A CA 1
ATOM 647 C C . LEU A 1 80 ? 1.146 -2.524 -15.352 1.00 95.81 80 LEU A C 1
ATOM 649 O O . LEU A 1 80 ? 0.468 -2.856 -14.378 1.00 95.81 80 LEU A O 1
ATOM 653 N N . LYS A 1 81 ? 2.349 -1.951 -15.206 1.00 95.81 81 LYS A N 1
ATOM 654 C CA . LYS A 1 81 ? 2.920 -1.614 -13.888 1.00 95.81 81 LYS A CA 1
ATOM 655 C C . LYS A 1 81 ? 2.049 -0.598 -13.152 1.00 95.81 81 LYS A C 1
ATOM 657 O O . LYS A 1 81 ? 1.731 -0.817 -11.987 1.00 95.81 81 LYS A O 1
ATOM 662 N N . ARG A 1 82 ? 1.625 0.472 -13.833 1.00 96.88 82 ARG A N 1
ATOM 663 C CA . ARG A 1 82 ? 0.740 1.500 -13.265 1.00 96.88 82 ARG A CA 1
ATOM 664 C C . ARG A 1 82 ? -0.603 0.903 -12.837 1.00 96.88 82 ARG A C 1
ATOM 666 O O . ARG A 1 82 ? -1.046 1.174 -11.725 1.00 96.88 82 ARG A O 1
ATOM 673 N N . ALA A 1 83 ? -1.211 0.055 -13.668 1.00 97.12 83 ALA A N 1
ATOM 674 C CA . ALA A 1 83 ? -2.473 -0.615 -13.355 1.00 97.12 83 ALA A CA 1
ATOM 675 C C . ALA A 1 83 ? -2.352 -1.530 -12.127 1.00 97.12 83 ALA A C 1
ATOM 677 O O . ALA A 1 83 ? -3.185 -1.476 -11.223 1.00 97.12 83 ALA A O 1
ATOM 678 N N . ARG A 1 84 ? -1.276 -2.323 -12.047 1.00 96.94 84 ARG A N 1
ATOM 679 C CA . ARG A 1 84 ? -0.987 -3.158 -10.875 1.00 96.94 84 ARG A CA 1
ATOM 680 C C . ARG A 1 84 ? -0.821 -2.313 -9.615 1.00 96.94 84 ARG A C 1
ATOM 682 O O . ARG A 1 84 ? -1.415 -2.626 -8.592 1.00 96.94 84 ARG A O 1
ATOM 689 N N . ASP A 1 85 ? -0.019 -1.255 -9.679 1.00 95.94 85 ASP A N 1
ATOM 690 C CA . ASP A 1 85 ? 0.261 -0.421 -8.511 1.00 95.94 85 ASP A CA 1
ATOM 691 C C . ASP A 1 85 ? -1.005 0.314 -8.027 1.00 95.94 85 ASP A C 1
ATOM 693 O O . ASP A 1 85 ? -1.205 0.465 -6.822 1.00 95.94 85 ASP A O 1
ATOM 697 N N . GLN A 1 86 ? -1.895 0.717 -8.940 1.00 97.06 86 GLN A N 1
ATOM 698 C CA . GLN A 1 86 ? -3.217 1.253 -8.596 1.00 97.06 86 GLN A CA 1
ATOM 699 C C . GLN A 1 86 ? -4.104 0.205 -7.915 1.00 97.06 86 GLN A C 1
ATOM 701 O O . GLN A 1 86 ? -4.692 0.500 -6.876 1.00 97.06 86 GLN A O 1
ATOM 706 N N . ALA A 1 87 ? -4.164 -1.017 -8.452 1.00 97.31 87 ALA A N 1
ATOM 707 C CA . ALA A 1 87 ? -4.945 -2.103 -7.863 1.00 97.31 87 ALA A CA 1
ATOM 708 C C . ALA A 1 87 ? -4.474 -2.444 -6.439 1.00 97.31 87 ALA A C 1
ATOM 710 O O . ALA A 1 87 ? -5.300 -2.592 -5.540 1.00 97.31 87 ALA A O 1
ATOM 711 N N . THR A 1 88 ? -3.157 -2.492 -6.212 1.00 97.31 88 THR A N 1
ATOM 712 C CA . THR A 1 88 ? -2.584 -2.717 -4.877 1.00 97.31 88 THR A CA 1
ATOM 713 C C . THR A 1 88 ? -2.990 -1.616 -3.898 1.00 97.31 88 THR A C 1
ATOM 715 O O . THR A 1 88 ? -3.445 -1.916 -2.799 1.00 97.31 88 THR A O 1
ATOM 718 N N . ARG A 1 89 ? -2.883 -0.341 -4.297 1.00 97.25 89 ARG A N 1
ATOM 719 C CA . ARG A 1 89 ? -3.255 0.796 -3.434 1.00 97.25 89 ARG A CA 1
ATOM 720 C C . ARG A 1 89 ? -4.734 0.787 -3.067 1.00 97.25 89 ARG A C 1
ATOM 722 O O . ARG A 1 89 ? -5.089 1.112 -1.937 1.00 97.25 89 ARG A O 1
ATOM 729 N N . GLU A 1 90 ? -5.595 0.431 -4.015 1.00 97.25 90 GLU A N 1
ATOM 730 C CA . GLU A 1 90 ? -7.031 0.333 -3.760 1.00 97.25 90 GLU A CA 1
ATOM 731 C C . GLU A 1 90 ? -7.354 -0.837 -2.822 1.00 97.25 90 GLU A C 1
ATOM 733 O O . GLU A 1 90 ? -8.176 -0.704 -1.916 1.00 97.25 90 GLU A O 1
ATOM 738 N N . GLU A 1 91 ? -6.667 -1.973 -2.974 1.00 97.38 91 GLU A N 1
ATOM 739 C CA . GLU A 1 91 ? -6.807 -3.095 -2.050 1.00 97.38 91 GLU A CA 1
ATOM 740 C C . GLU A 1 91 ? -6.347 -2.736 -0.629 1.00 97.38 91 GLU A C 1
ATOM 742 O O . GLU A 1 91 ? -7.047 -3.060 0.334 1.00 97.38 91 GLU A O 1
ATOM 747 N N . GLU A 1 92 ? -5.208 -2.055 -0.486 1.00 97.44 92 GLU A N 1
ATOM 748 C CA . GLU A 1 92 ? -4.702 -1.577 0.806 1.00 97.44 92 GLU A CA 1
ATOM 749 C C . GLU A 1 92 ? -5.696 -0.621 1.469 1.00 97.44 92 GLU A C 1
ATOM 751 O O . GLU A 1 92 ? -6.113 -0.867 2.602 1.00 97.44 92 GLU A O 1
ATOM 756 N N . ARG A 1 93 ? -6.185 0.385 0.733 1.00 97.31 93 ARG A N 1
ATOM 757 C CA . ARG A 1 93 ? -7.223 1.305 1.218 1.00 97.31 93 ARG A CA 1
ATOM 758 C C . ARG A 1 93 ? -8.474 0.557 1.678 1.00 97.31 93 ARG A C 1
ATOM 760 O O . ARG A 1 93 ? -9.029 0.857 2.734 1.00 97.31 93 ARG A O 1
ATOM 767 N N . ARG A 1 94 ? -8.939 -0.422 0.897 1.00 97.25 94 ARG A N 1
ATOM 768 C CA . ARG A 1 94 ? -10.120 -1.220 1.251 1.00 97.25 94 ARG A CA 1
ATOM 769 C C . ARG A 1 94 ? -9.902 -1.994 2.550 1.00 97.25 94 ARG A C 1
ATOM 771 O O . ARG A 1 94 ? -10.802 -2.022 3.386 1.00 97.25 94 ARG A O 1
ATOM 778 N N . ARG A 1 95 ? -8.721 -2.593 2.731 1.00 97.50 95 ARG A N 1
ATOM 779 C CA . ARG A 1 95 ? -8.359 -3.320 3.959 1.00 97.50 95 ARG A CA 1
ATOM 780 C C . ARG A 1 95 ? -8.306 -2.399 5.172 1.00 97.50 95 ARG A C 1
ATOM 782 O O . ARG A 1 95 ? -8.844 -2.764 6.212 1.00 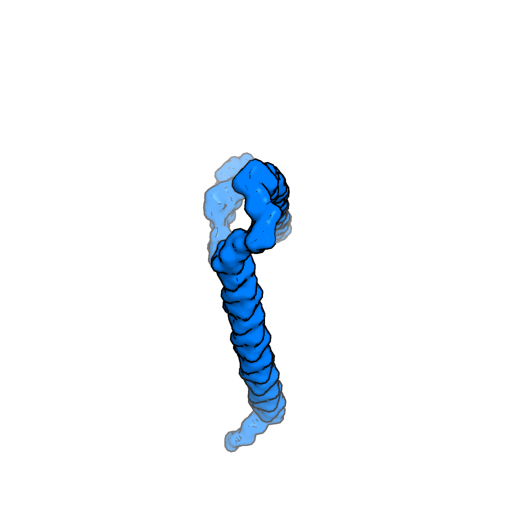97.50 95 ARG A O 1
ATOM 789 N N . GLU A 1 96 ? -7.717 -1.214 5.038 1.00 96.75 96 GLU A N 1
ATOM 790 C CA . GLU A 1 96 ? -7.659 -0.220 6.118 1.00 96.75 96 GLU A CA 1
ATOM 791 C C . GLU A 1 96 ? -9.063 0.214 6.561 1.00 96.75 96 GLU A C 1
ATOM 793 O O . GLU A 1 96 ? -9.371 0.197 7.753 1.00 96.75 96 GLU A O 1
ATOM 798 N N . LEU A 1 97 ? -9.949 0.510 5.604 1.00 96.50 97 LEU A N 1
ATOM 799 C CA . LEU A 1 97 ? -11.341 0.871 5.889 1.00 96.50 97 LEU A CA 1
ATOM 800 C C . LEU A 1 97 ? -12.115 -0.274 6.555 1.00 96.50 97 LEU A C 1
ATOM 802 O O . LEU A 1 97 ? -12.893 -0.049 7.484 1.00 96.50 97 LEU A O 1
ATOM 806 N N . GLU A 1 98 ? -11.929 -1.511 6.096 1.00 96.81 98 GLU A N 1
ATOM 807 C CA . GLU A 1 98 ? -12.570 -2.679 6.701 1.00 96.81 98 GLU A CA 1
ATOM 808 C C . GLU A 1 98 ? -12.068 -2.927 8.129 1.00 96.81 98 GLU A C 1
ATOM 810 O O . GLU A 1 98 ? -12.866 -3.194 9.035 1.00 96.81 98 GLU A O 1
ATOM 815 N N . GLU A 1 99 ? -10.764 -2.782 8.360 1.00 96.19 99 GLU A N 1
ATOM 816 C CA . GLU A 1 99 ? -10.176 -2.912 9.685 1.00 96.19 99 GLU A CA 1
ATOM 817 C C . GLU A 1 99 ? -10.677 -1.817 10.635 1.00 96.19 99 GLU A C 1
ATOM 819 O O . GLU A 1 99 ? -11.054 -2.118 11.771 1.00 96.19 99 GLU A O 1
ATOM 824 N N . GLU A 1 100 ? -10.755 -0.565 10.177 1.00 91.81 100 GLU A N 1
ATOM 825 C CA . GLU A 1 100 ? -11.318 0.538 10.956 1.00 91.81 100 GLU A CA 1
ATOM 826 C C . GLU A 1 100 ? -12.779 0.259 11.332 1.00 91.81 100 GLU A C 1
ATOM 828 O O . GLU A 1 100 ? -13.149 0.350 12.508 1.00 91.81 100 GLU A O 1
ATOM 833 N N . ARG A 1 101 ? -13.601 -0.182 10.369 1.00 91.44 101 ARG A N 1
ATOM 834 C CA . ARG A 1 101 ? -14.999 -0.566 10.621 1.00 91.44 101 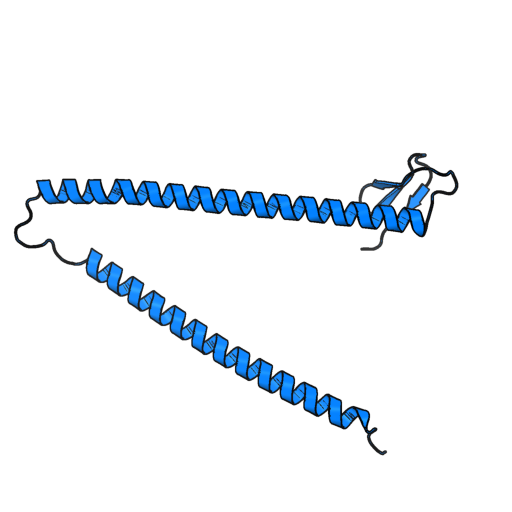ARG A CA 1
ATOM 835 C C . ARG A 1 101 ? -15.102 -1.699 11.635 1.00 91.44 101 ARG A C 1
ATOM 837 O O . ARG A 1 101 ? -15.937 -1.634 12.540 1.00 91.44 101 ARG A O 1
ATOM 844 N N . ARG A 1 102 ? -14.250 -2.720 11.522 1.00 94.44 102 ARG A N 1
ATOM 845 C CA . ARG A 1 102 ? -14.208 -3.845 12.464 1.00 94.44 102 ARG A CA 1
ATOM 846 C C . ARG A 1 102 ? -13.815 -3.384 13.869 1.00 94.44 102 ARG A C 1
ATOM 848 O O . ARG A 1 102 ? -14.450 -3.798 14.839 1.00 94.44 102 ARG A O 1
ATOM 855 N N . ARG A 1 103 ? -12.808 -2.514 13.994 1.00 91.12 103 ARG A N 1
ATOM 856 C CA . ARG A 1 103 ? -12.374 -1.931 15.277 1.00 91.12 103 ARG A CA 1
ATOM 857 C C . ARG A 1 103 ? -13.483 -1.082 15.902 1.00 91.12 103 ARG A C 1
ATOM 859 O O . ARG A 1 103 ? -13.783 -1.255 17.082 1.00 91.12 103 ARG A O 1
ATOM 866 N N . ALA A 1 104 ? -14.138 -0.224 15.120 1.00 87.38 104 ALA A N 1
ATOM 867 C CA . ALA A 1 104 ? -15.249 0.602 15.585 1.00 87.38 104 ALA A CA 1
ATOM 868 C C . ALA A 1 104 ? -16.430 -0.248 16.083 1.00 87.38 104 ALA A C 1
ATOM 870 O O . ALA A 1 104 ? -16.954 0.009 17.168 1.00 87.38 104 ALA A O 1
ATOM 871 N N . ALA A 1 105 ? -16.801 -1.299 15.343 1.00 89.81 105 ALA A N 1
ATOM 872 C CA . ALA A 1 105 ? -17.854 -2.230 15.745 1.00 89.81 105 ALA A CA 1
ATOM 873 C C . ALA A 1 105 ? -17.501 -2.986 17.037 1.00 89.81 105 ALA A C 1
ATOM 875 O O . ALA A 1 105 ? -18.339 -3.103 17.933 1.00 89.81 105 ALA A O 1
ATOM 876 N N . ALA A 1 106 ? -16.252 -3.446 17.171 1.00 91.69 106 ALA A N 1
ATOM 877 C CA . ALA A 1 106 ? -15.777 -4.129 18.373 1.00 91.69 106 ALA A CA 1
ATOM 878 C C . ALA A 1 106 ? -15.800 -3.214 19.610 1.00 91.69 106 ALA A C 1
ATOM 880 O O . ALA A 1 106 ? -16.225 -3.636 20.685 1.00 91.69 106 ALA A O 1
ATOM 881 N N . ILE A 1 107 ? -15.397 -1.948 19.464 1.00 88.31 107 ILE A N 1
ATOM 882 C CA . ILE A 1 107 ? -15.482 -0.959 20.546 1.00 88.31 107 ILE A CA 1
ATOM 883 C C . ILE A 1 107 ? -16.944 -0.704 20.919 1.00 88.31 107 ILE A C 1
ATOM 885 O O . ILE A 1 107 ? -17.281 -0.711 22.100 1.00 88.31 107 ILE A O 1
ATOM 889 N N . GLN A 1 108 ? -17.822 -0.515 19.934 1.00 86.62 108 GLN A N 1
ATOM 890 C CA . GLN A 1 108 ? -19.242 -0.276 20.185 1.00 86.62 108 GLN A CA 1
ATOM 891 C C . GLN A 1 108 ? -19.902 -1.452 20.922 1.00 86.62 108 GLN A C 1
ATOM 893 O O . GLN A 1 108 ? -20.720 -1.235 21.814 1.00 86.62 108 GLN A O 1
ATOM 898 N N . GLU A 1 109 ? -19.557 -2.693 20.567 1.00 90.44 109 GLU A N 1
ATOM 899 C CA . GLU A 1 109 ? -19.991 -3.895 21.291 1.00 90.44 109 GLU A CA 1
ATOM 900 C C . GLU A 1 109 ? -19.466 -3.896 22.730 1.00 90.44 109 GLU A C 1
ATOM 902 O O . GLU A 1 109 ? -20.236 -4.068 23.671 1.00 90.44 109 GLU A O 1
ATOM 907 N N . LYS A 1 110 ? -18.179 -3.597 22.927 1.00 90.62 110 LYS A N 1
ATOM 908 C CA . LYS A 1 110 ? -17.576 -3.546 24.262 1.00 90.62 110 LYS A CA 1
ATOM 909 C C . LYS A 1 110 ? -18.217 -2.483 25.161 1.00 90.62 110 LYS A C 1
ATOM 911 O O . LYS A 1 110 ? -18.458 -2.743 26.336 1.00 90.62 110 LYS A O 1
ATOM 916 N N . ILE A 1 111 ? -18.547 -1.312 24.616 1.00 88.69 111 ILE A N 1
ATOM 917 C CA . ILE A 1 111 ? -19.272 -0.254 25.339 1.00 88.69 111 ILE A CA 1
ATOM 918 C C . ILE A 1 111 ? -20.679 -0.728 25.707 1.00 88.69 111 ILE A C 1
ATOM 920 O O . ILE A 1 111 ? -21.108 -0.526 26.838 1.00 88.69 111 ILE A O 1
ATOM 924 N N . ARG A 1 112 ? -21.389 -1.408 24.796 1.00 86.44 112 ARG A N 1
ATOM 925 C CA . ARG A 1 112 ? -22.711 -1.979 25.103 1.00 86.44 112 ARG A CA 1
ATOM 926 C C . ARG A 1 112 ? -22.666 -2.967 26.270 1.00 86.44 112 ARG A C 1
ATOM 928 O O . ARG A 1 112 ? -23.610 -2.991 27.050 1.00 86.44 112 ARG A O 1
ATOM 935 N N . GLN A 1 113 ? -21.590 -3.741 26.395 1.00 89.19 113 GLN A N 1
ATOM 936 C CA . GLN A 1 113 ? -21.426 -4.728 27.463 1.00 89.19 113 GLN A CA 1
ATOM 937 C C . GLN A 1 113 ? -21.010 -4.105 28.803 1.00 89.19 113 GLN A C 1
ATOM 939 O O . GLN A 1 113 ? -21.545 -4.483 29.839 1.00 89.19 113 GLN A O 1
ATOM 944 N N . ILE A 1 114 ? -20.058 -3.167 28.797 1.00 90.62 114 ILE A N 1
ATOM 945 C CA . ILE A 1 114 ? -19.453 -2.630 30.030 1.00 90.62 114 ILE A CA 1
ATOM 946 C C . ILE A 1 114 ? -20.227 -1.420 30.572 1.00 90.62 114 ILE A C 1
ATOM 948 O O . ILE A 1 114 ? -20.336 -1.249 31.783 1.00 90.62 114 ILE A O 1
ATOM 952 N N . CYS A 1 115 ? -20.757 -0.568 29.694 1.00 87.88 115 CYS A N 1
ATOM 953 C CA . CYS A 1 115 ? -21.458 0.660 30.064 1.00 87.88 115 CYS A CA 1
ATOM 954 C C . CYS A 1 115 ? -22.707 0.877 29.189 1.00 87.88 115 CYS A C 1
ATOM 956 O O . CYS A 1 115 ? -22.752 1.783 28.345 1.00 87.88 115 CYS A O 1
ATOM 958 N N . PRO A 1 116 ? -23.760 0.057 29.368 1.00 90.94 116 PRO A N 1
ATOM 959 C CA . PRO A 1 116 ? -25.030 0.301 28.701 1.00 90.94 116 PRO A CA 1
ATOM 960 C C . PRO A 1 116 ? -25.593 1.667 29.114 1.00 90.94 116 PRO A C 1
ATOM 962 O O . PRO A 1 116 ? -25.444 2.113 30.251 1.00 90.94 116 PRO A O 1
ATOM 965 N N . CYS A 1 117 ? -26.254 2.351 28.178 1.00 92.25 117 CYS A N 1
ATOM 966 C CA . CYS A 1 117 ? -26.984 3.571 28.502 1.00 92.25 117 CYS A CA 1
ATOM 967 C C . CYS A 1 117 ? -28.088 3.231 29.524 1.00 92.25 117 CYS A C 1
ATOM 969 O O . CYS A 1 117 ? -28.887 2.339 29.231 1.00 92.25 117 CYS A O 1
ATOM 971 N N . PRO A 1 118 ? -28.208 3.952 30.657 1.00 91.31 118 PRO A N 1
ATOM 972 C CA . PRO A 1 118 ? -29.254 3.688 31.653 1.00 91.31 118 PRO A CA 1
ATOM 973 C C . PRO A 1 118 ? -30.678 3.743 31.082 1.00 91.31 118 PRO A C 1
ATOM 975 O O . PRO A 1 118 ? -31.568 3.047 31.550 1.00 91.31 118 PRO A O 1
ATOM 978 N N . ALA A 1 119 ? -30.883 4.544 30.034 1.00 92.62 119 ALA A N 1
ATOM 979 C CA . ALA A 1 119 ? -32.158 4.681 29.334 1.00 92.62 119 ALA A CA 1
ATOM 980 C C . ALA A 1 119 ? -32.333 3.695 28.154 1.00 92.62 119 ALA A C 1
ATOM 982 O O . ALA A 1 119 ? -33.254 3.845 27.359 1.00 92.62 119 ALA A O 1
ATOM 983 N N . GLY A 1 120 ? -31.430 2.723 27.974 1.00 91.31 120 GLY A N 1
ATOM 984 C CA . GLY A 1 120 ? -31.534 1.684 26.938 1.00 91.31 120 GLY A CA 1
ATOM 985 C C . GLY A 1 120 ? -31.149 2.112 25.513 1.00 91.31 120 GLY A C 1
ATOM 986 O O . GLY A 1 120 ? -31.232 1.310 24.583 1.00 91.31 120 GLY A O 1
ATOM 987 N N . PHE A 1 121 ? -30.698 3.353 25.303 1.00 93.50 121 PHE A N 1
ATOM 988 C CA . PHE A 1 121 ? -30.304 3.830 23.971 1.00 93.50 121 PHE A CA 1
ATOM 989 C C . PHE A 1 121 ? -28.972 3.245 23.479 1.00 93.50 121 PHE A C 1
ATOM 991 O O . PHE A 1 121 ? -28.029 3.047 24.245 1.00 93.50 121 PHE A O 1
ATOM 998 N N . LYS A 1 122 ? -28.862 3.068 22.155 1.00 91.00 122 LYS A N 1
ATOM 999 C CA . LYS A 1 122 ? -27.615 2.673 21.481 1.00 91.00 122 LYS A CA 1
ATOM 1000 C C . LYS A 1 122 ? -26.563 3.785 21.542 1.00 91.00 122 LYS A C 1
ATOM 1002 O O . LYS A 1 122 ? -26.902 4.967 21.560 1.00 91.00 122 LYS A O 1
ATOM 1007 N N . TRP A 1 123 ? -25.293 3.392 21.527 1.00 90.62 123 TRP A N 1
ATOM 1008 C CA . TRP A 1 123 ? -24.144 4.297 21.454 1.00 90.62 123 TRP A CA 1
ATOM 1009 C C . TRP A 1 123 ? -23.726 4.561 20.007 1.00 90.62 123 TRP A C 1
ATOM 1011 O O . TRP A 1 123 ? -23.673 3.628 19.204 1.00 90.62 123 TRP A O 1
ATOM 1021 N N . TYR A 1 124 ? -23.368 5.808 19.709 1.00 90.56 124 TYR A N 1
ATOM 1022 C CA . TYR A 1 124 ? -22.883 6.272 18.409 1.00 90.56 124 TYR A CA 1
ATOM 1023 C C . TYR A 1 124 ? -21.539 6.980 18.567 1.00 90.56 124 TYR A C 1
ATOM 1025 O O . TYR A 1 124 ? -21.308 7.677 19.561 1.00 90.56 124 TYR A O 1
ATOM 1033 N N . LYS A 1 125 ? -20.641 6.798 17.594 1.00 88.25 125 LYS A N 1
ATOM 1034 C CA . LYS A 1 125 ? -19.327 7.443 17.613 1.00 88.25 125 LYS A CA 1
ATOM 1035 C C . LYS A 1 125 ? -19.502 8.953 17.428 1.00 88.25 125 LYS A C 1
ATOM 1037 O O . LYS A 1 125 ? -20.168 9.383 16.494 1.00 88.25 125 LYS A O 1
ATOM 1042 N N . SER A 1 126 ? -18.914 9.747 18.321 1.00 89.81 126 SER A N 1
ATOM 1043 C CA . SER A 1 126 ? -19.012 11.211 18.299 1.00 89.81 126 SER A CA 1
ATOM 1044 C C . SER A 1 126 ? -17.662 11.818 18.677 1.00 89.81 126 SER A C 1
ATOM 1046 O O . SER A 1 126 ? -17.321 11.890 19.859 1.00 89.81 126 SER A O 1
ATOM 1048 N 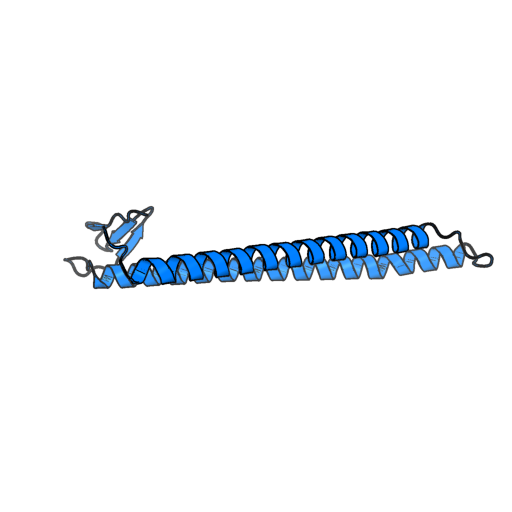N . GLY A 1 127 ? -16.891 12.250 17.674 1.00 87.44 127 GLY A N 1
ATOM 1049 C CA . GLY A 1 127 ? -15.546 12.802 17.864 1.00 87.44 127 GLY A CA 1
ATOM 1050 C C . GLY A 1 127 ? -14.622 11.829 18.606 1.00 87.44 127 GLY A C 1
ATOM 1051 O O . GLY A 1 127 ? -14.502 10.659 18.236 1.00 87.44 127 GLY A O 1
ATOM 1052 N N . SER A 1 128 ? -14.007 12.293 19.695 1.00 85.25 128 SER A N 1
ATOM 1053 C CA . SER A 1 128 ? -13.119 11.483 20.541 1.00 85.25 128 SER A CA 1
ATOM 1054 C C . SER A 1 128 ? -13.846 10.467 21.434 1.00 85.25 128 SER A C 1
ATOM 1056 O O . SER A 1 128 ? -13.208 9.575 21.984 1.00 85.25 128 SER A O 1
ATOM 1058 N N . GLY A 1 129 ? -15.175 10.519 21.545 1.00 90.00 129 GLY A N 1
ATOM 1059 C CA . GLY A 1 129 ? -15.946 9.661 22.448 1.00 90.00 129 GLY A CA 1
ATOM 1060 C C . GLY A 1 129 ? -17.152 9.004 21.787 1.00 90.00 129 GLY A C 1
ATOM 1061 O O . GLY A 1 129 ? -17.167 8.758 20.575 1.00 90.00 129 GLY A O 1
ATOM 1062 N N . TRP A 1 130 ? -18.151 8.699 22.610 1.00 91.12 130 TRP A N 1
ATOM 1063 C CA . TRP A 1 130 ? -19.395 8.042 22.220 1.00 91.12 130 TRP A CA 1
ATOM 1064 C C . TRP A 1 130 ? -20.583 8.741 22.868 1.00 91.12 130 TRP A C 1
ATOM 1066 O O . TRP A 1 130 ? -20.553 9.041 24.058 1.00 91.12 130 TRP A O 1
ATOM 1076 N N . ARG A 1 131 ? -21.643 8.986 22.100 1.00 92.94 131 ARG A N 1
ATOM 1077 C CA . ARG A 1 131 ? -22.880 9.619 22.575 1.00 92.94 131 ARG A CA 1
ATOM 1078 C C . ARG A 1 131 ? -24.043 8.643 22.441 1.00 92.94 131 ARG A C 1
ATOM 1080 O O . ARG A 1 131 ? -24.114 7.906 21.458 1.00 92.94 131 ARG A O 1
ATOM 1087 N N . CYS A 1 132 ? -24.937 8.599 23.424 1.00 94.38 132 CYS A N 1
ATOM 1088 C CA . CYS A 1 132 ? -26.120 7.745 23.333 1.00 94.38 132 CYS A CA 1
ATOM 1089 C C . CYS A 1 132 ? -27.164 8.345 22.372 1.00 94.38 132 CYS A C 1
ATOM 1091 O O . CYS A 1 132 ? -27.192 9.555 22.155 1.00 94.38 132 CYS A O 1
ATOM 1093 N N . GLY A 1 133 ? -28.055 7.514 21.824 1.00 93.50 133 GLY A N 1
ATOM 1094 C CA . GLY A 1 133 ? -29.128 7.951 20.917 1.00 93.50 133 GLY A CA 1
ATOM 1095 C C . GLY A 1 133 ? -30.120 8.946 21.523 1.00 93.50 133 GLY A C 1
ATOM 1096 O O . GLY A 1 133 ? -30.722 9.713 20.785 1.00 93.50 133 GLY A O 1
ATOM 1097 N N . GLY A 1 134 ? -30.246 8.977 22.853 1.00 92.12 134 GLY A N 1
ATOM 1098 C CA . GLY A 1 134 ? -31.036 9.986 23.566 1.00 92.12 134 GLY A CA 1
ATOM 1099 C C . GLY A 1 134 ? -30.320 11.333 23.732 1.00 92.12 134 GLY A C 1
ATOM 1100 O O . GLY A 1 134 ? -30.902 12.274 24.251 1.00 92.12 134 GLY A O 1
ATOM 1101 N N . GLY A 1 135 ? -29.045 11.438 23.342 1.00 91.00 135 GLY A N 1
ATOM 1102 C CA . GLY A 1 135 ? -28.259 12.672 23.403 1.00 91.00 135 GLY A CA 1
ATOM 1103 C C . GLY A 1 135 ? -27.731 13.058 24.791 1.00 91.00 135 GLY A C 1
ATOM 1104 O O . GLY A 1 135 ? -26.727 13.766 24.854 1.00 91.00 135 GLY A O 1
ATOM 1105 N N . SER A 1 136 ? -28.331 12.566 25.881 1.00 91.75 136 SER A N 1
ATOM 1106 C CA . SER A 1 136 ? -28.021 12.975 27.265 1.00 91.75 136 SER A CA 1
ATOM 1107 C C . SER A 1 136 ? -26.743 12.375 27.860 1.00 91.75 136 SER A C 1
ATOM 1109 O O . SER A 1 136 ? -26.157 12.971 28.757 1.00 91.75 136 SER A O 1
ATOM 1111 N N . HIS A 1 137 ? -26.294 11.209 27.385 1.00 92.31 137 HIS A N 1
ATOM 1112 C CA . HIS A 1 137 ? -25.128 10.515 27.945 1.00 92.31 137 HIS A CA 1
ATOM 1113 C C . HIS A 1 137 ? -23.949 10.518 26.971 1.00 92.31 137 HIS A C 1
ATOM 1115 O O . HIS A 1 137 ? -24.123 10.316 25.763 1.00 92.31 137 HIS A O 1
ATOM 1121 N N . PHE A 1 138 ? -22.744 10.706 27.513 1.00 92.25 138 PHE A N 1
ATOM 1122 C CA . PHE A 1 138 ? -21.496 10.733 26.759 1.00 92.25 138 PHE A CA 1
ATOM 1123 C C . PHE A 1 138 ? -20.400 9.944 27.483 1.00 92.25 138 PHE A C 1
ATOM 1125 O O . PHE A 1 138 ? -20.211 10.107 28.686 1.00 92.25 138 PHE A O 1
ATOM 1132 N N . VAL A 1 139 ? -19.669 9.112 26.742 1.00 88.88 139 VAL A N 1
ATOM 1133 C CA . VAL A 1 139 ? -18.518 8.343 27.230 1.00 88.88 139 VAL A CA 1
ATOM 1134 C C . VAL A 1 139 ? -17.266 8.858 26.536 1.00 88.88 139 VAL A C 1
ATOM 1136 O O . VAL A 1 139 ? -17.137 8.779 25.311 1.00 88.88 139 VAL A O 1
ATOM 1139 N N . TRP A 1 140 ? -16.337 9.382 27.330 1.00 84.00 140 TRP A N 1
ATOM 1140 C CA . TRP A 1 140 ? -15.021 9.794 26.860 1.00 84.00 140 TRP A CA 1
ATOM 1141 C C . TRP A 1 140 ? -14.101 8.577 26.820 1.00 84.00 140 TRP A C 1
ATOM 1143 O O . TRP A 1 140 ? -14.032 7.820 27.787 1.00 84.00 140 TRP A O 1
ATOM 1153 N N . MET A 1 141 ? -13.399 8.376 25.709 1.00 71.50 141 MET A N 1
ATOM 1154 C CA . MET A 1 141 ? -12.450 7.278 25.578 1.00 71.50 141 MET A CA 1
ATOM 1155 C C . MET A 1 141 ? -11.046 7.879 25.587 1.00 71.50 141 MET A C 1
ATOM 1157 O O . MET A 1 141 ? -10.687 8.592 24.654 1.00 71.50 141 MET A O 1
ATOM 1161 N N . HIS A 1 142 ? -10.292 7.639 26.668 1.00 64.88 142 HIS A N 1
ATOM 1162 C CA . HIS A 1 142 ? -8.858 7.932 26.680 1.00 64.88 142 HIS A CA 1
ATOM 1163 C C . HIS A 1 142 ? -8.190 6.965 25.708 1.00 64.88 142 HIS A C 1
ATOM 1165 O O . HIS A 1 142 ? -8.415 5.756 25.789 1.00 64.88 142 HIS A O 1
ATOM 1171 N N . SER A 1 143 ? -7.497 7.546 24.727 1.00 55.69 143 SER A N 1
ATOM 1172 C CA . SER A 1 143 ? -6.791 6.822 23.677 1.00 55.69 143 SER A CA 1
ATOM 1173 C C . SER A 1 143 ? -5.551 6.121 24.207 1.00 55.69 143 SER A C 1
ATOM 1175 O O . SER A 1 143 ? -4.994 6.588 25.224 1.00 55.69 143 SER A O 1
#

Sequence (143 aa):
MVATPVECGRNCYNVMHNAYSTHRRSLNRKKHAWLRQQKTRVKKKHEANDEAERDAGVSDENWEELERAKEAPAAHLEALKRARDQATREEERRRELEEERRRAAAIQEKIRQICPCPAGFKWYKSGSGWRCGGGSHFVWMHS

Radius of gyration: 31.46 Å; chains: 1; bounding box: 60×33×92 Å

Foldseek 3Di:
DDDDPVVVVVVVVVVVVVVVVVVVVVVVVVVVVVVVVVVVVVVVVVVVVVVDDPDPPQDPVNVVVVVVVVVVVVVVVVVVVVVVVVVVVVVVVVVVVVVVVVVVVVVQVVCCVPPADPVRFGWDDDPQWIAGPVRPDIDHDDD

pLDDT: mean 81.62, std 14.48, range [39.69, 97.5]